Protein AF-A0A838K2A8-F1 (afdb_monomer)

Structure (mmCIF, N/CA/C/O backbone):
data_AF-A0A838K2A8-F1
#
_entry.id   AF-A0A838K2A8-F1
#
loop_
_atom_site.group_PDB
_atom_site.id
_atom_site.type_symbol
_atom_site.label_atom_id
_atom_site.label_alt_id
_atom_site.label_comp_id
_atom_site.label_asym_id
_atom_site.label_entity_id
_atom_site.label_seq_id
_atom_site.pdbx_PDB_ins_code
_atom_site.Cartn_x
_atom_site.Cartn_y
_atom_site.Cartn_z
_atom_site.occupancy
_atom_site.B_iso_or_equiv
_atom_site.auth_seq_id
_atom_site.auth_comp_id
_atom_site.auth_asym_id
_atom_site.auth_atom_id
_atom_site.pdbx_PDB_model_num
ATOM 1 N N . CYS A 1 1 ? 6.464 -4.946 -8.251 1.00 84.69 1 CYS A N 1
ATOM 2 C CA . CYS A 1 1 ? 5.832 -3.639 -7.970 1.00 84.69 1 CYS A CA 1
ATOM 3 C C . CYS A 1 1 ? 6.821 -2.673 -7.323 1.00 84.69 1 CYS A C 1
ATOM 5 O O . CYS A 1 1 ? 7.074 -1.663 -7.953 1.00 84.69 1 CYS A O 1
ATOM 7 N N . VAL A 1 2 ? 7.420 -2.975 -6.160 1.00 92.50 2 VAL A N 1
ATOM 8 C CA . VAL A 1 2 ? 8.384 -2.065 -5.491 1.00 92.50 2 VAL A CA 1
ATOM 9 C C . VAL A 1 2 ? 9.558 -1.693 -6.405 1.00 92.50 2 VAL A C 1
ATOM 11 O O . VAL A 1 2 ? 9.790 -0.522 -6.659 1.00 92.50 2 VAL A O 1
ATOM 14 N N . ALA A 1 3 ? 10.211 -2.692 -7.009 1.00 92.88 3 ALA A N 1
ATOM 15 C CA . ALA A 1 3 ? 11.328 -2.477 -7.936 1.00 92.88 3 ALA A CA 1
ATOM 16 C C . ALA A 1 3 ? 10.963 -1.720 -9.231 1.00 92.88 3 ALA A C 1
ATOM 18 O O . ALA A 1 3 ? 11.855 -1.284 -9.944 1.00 92.88 3 ALA A O 1
ATOM 19 N N . ALA A 1 4 ? 9.671 -1.589 -9.552 1.00 93.50 4 ALA A N 1
ATOM 20 C CA . ALA A 1 4 ? 9.212 -0.837 -10.720 1.00 93.50 4 ALA A CA 1
ATOM 21 C C . ALA A 1 4 ? 8.922 0.635 -10.388 1.00 93.50 4 ALA A C 1
ATOM 23 O O . ALA A 1 4 ? 8.725 1.439 -11.289 1.00 93.50 4 ALA A O 1
ATOM 24 N N . CYS A 1 5 ? 8.838 1.002 -9.106 1.00 94.69 5 CYS A N 1
ATOM 25 C CA . CYS A 1 5 ? 8.509 2.365 -8.724 1.00 94.69 5 CYS A CA 1
ATOM 26 C C . CYS A 1 5 ? 9.756 3.264 -8.829 1.00 94.69 5 CYS A C 1
ATOM 28 O O . CYS A 1 5 ? 10.760 2.935 -8.195 1.00 94.69 5 CYS A O 1
ATOM 30 N N . PRO A 1 6 ? 9.712 4.407 -9.548 1.00 93.62 6 PRO A N 1
ATOM 31 C CA . PRO A 1 6 ? 10.878 5.282 -9.724 1.00 93.62 6 PRO A CA 1
ATOM 32 C C . PRO A 1 6 ? 11.478 5.804 -8.414 1.00 93.62 6 PRO A C 1
ATOM 34 O O . PRO A 1 6 ? 12.682 6.020 -8.325 1.00 93.62 6 PRO A O 1
ATOM 37 N N . ASN A 1 7 ? 10.642 5.989 -7.392 1.00 93.94 7 ASN A N 1
ATOM 38 C CA . ASN A 1 7 ? 11.049 6.434 -6.062 1.00 93.94 7 ASN A CA 1
ATOM 39 C C . ASN A 1 7 ? 11.109 5.285 -5.032 1.00 93.94 7 ASN A C 1
ATOM 41 O O . ASN A 1 7 ? 11.234 5.546 -3.842 1.00 93.94 7 ASN A O 1
ATOM 45 N N . GLY A 1 8 ? 10.992 4.025 -5.472 1.00 94.06 8 GLY A N 1
ATOM 46 C CA . GLY A 1 8 ? 11.081 2.846 -4.605 1.00 94.06 8 GLY A CA 1
ATOM 47 C C . GLY A 1 8 ? 9.880 2.598 -3.683 1.00 94.06 8 GLY A C 1
ATOM 48 O O . GLY A 1 8 ? 9.948 1.695 -2.850 1.00 94.06 8 GLY A O 1
ATOM 49 N N . ALA A 1 9 ? 8.775 3.335 -3.835 1.00 96.31 9 ALA A N 1
ATOM 50 C CA . ALA A 1 9 ? 7.626 3.221 -2.942 1.00 96.31 9 ALA A CA 1
ATOM 51 C C . ALA A 1 9 ? 6.944 1.839 -3.004 1.00 96.31 9 ALA A C 1
ATOM 53 O O . ALA A 1 9 ? 6.726 1.253 -4.073 1.00 96.31 9 ALA A O 1
ATOM 54 N N . ALA A 1 10 ? 6.526 1.332 -1.841 1.00 96.81 10 ALA A N 1
ATOM 55 C CA . ALA A 1 10 ? 5.908 0.010 -1.703 1.00 96.81 10 ALA A CA 1
ATOM 56 C C . ALA A 1 10 ? 4.372 0.032 -1.559 1.00 96.81 10 ALA A C 1
ATOM 58 O O . ALA A 1 10 ? 3.755 -1.010 -1.323 1.00 96.81 10 ALA A O 1
ATOM 59 N N . ASN A 1 11 ? 3.723 1.181 -1.777 1.00 97.00 11 ASN A N 1
ATOM 60 C CA . ASN A 1 11 ? 2.293 1.379 -1.503 1.00 97.00 11 ASN A CA 1
ATOM 61 C C . ASN A 1 11 ? 1.371 0.404 -2.241 1.00 97.00 11 ASN A C 1
ATOM 63 O O . ASN A 1 11 ? 0.376 -0.028 -1.664 1.00 97.00 11 ASN A O 1
ATOM 67 N N . LEU A 1 12 ? 1.682 0.016 -3.485 1.00 96.69 12 LEU A N 1
ATOM 68 C CA . LEU A 1 12 ? 0.848 -0.958 -4.201 1.00 96.69 12 LEU A CA 1
ATOM 69 C C . LEU A 1 12 ? 0.920 -2.347 -3.557 1.00 96.69 12 LEU A C 1
ATOM 71 O O . LEU A 1 12 ? -0.101 -3.015 -3.417 1.00 96.69 12 LEU A O 1
ATOM 75 N N . PHE A 1 13 ? 2.112 -2.781 -3.137 1.00 95.88 13 PHE A N 1
ATOM 76 C CA . PHE A 1 13 ? 2.292 -4.065 -2.457 1.00 95.88 13 PHE A CA 1
ATOM 77 C C . PHE A 1 13 ? 1.561 -4.080 -1.113 1.00 95.88 13 PHE A C 1
ATOM 79 O O . PHE A 1 13 ? 0.739 -4.962 -0.853 1.00 95.88 13 PHE A O 1
ATOM 86 N N . THR A 1 14 ? 1.830 -3.070 -0.288 1.00 97.00 14 THR A N 1
ATOM 87 C CA . THR A 1 14 ? 1.246 -2.927 1.046 1.00 97.00 14 THR A CA 1
ATOM 88 C C . THR A 1 14 ? -0.269 -2.791 0.957 1.00 97.00 14 THR A C 1
ATOM 90 O O . THR A 1 14 ? -0.997 -3.528 1.623 1.00 97.00 14 THR A O 1
ATOM 93 N N . GLY A 1 15 ? -0.763 -1.935 0.061 1.00 97.19 15 GLY A N 1
ATOM 94 C CA . GLY A 1 15 ? -2.190 -1.728 -0.147 1.00 97.19 15 GLY A CA 1
ATOM 95 C C . GLY A 1 15 ? -2.909 -2.967 -0.670 1.00 97.19 15 GLY A C 1
ATOM 96 O O . GLY A 1 15 ? -4.007 -3.272 -0.204 1.00 97.19 15 GLY A O 1
ATOM 97 N N . ALA A 1 16 ? -2.286 -3.740 -1.563 1.00 97.06 16 ALA A N 1
ATOM 98 C CA . ALA A 1 16 ? -2.842 -5.010 -2.021 1.00 97.06 16 ALA A CA 1
ATOM 99 C C . ALA A 1 16 ? -2.945 -6.033 -0.883 1.00 97.06 16 ALA A C 1
ATOM 101 O O . ALA A 1 16 ? -3.958 -6.723 -0.758 1.00 97.06 16 ALA A O 1
ATOM 102 N N . LYS A 1 17 ? -1.928 -6.112 -0.016 1.00 96.25 17 LYS A N 1
ATOM 103 C CA . LYS A 1 17 ? -1.914 -7.057 1.106 1.00 96.25 17 LYS A CA 1
ATOM 104 C C . LYS A 1 17 ? -2.914 -6.673 2.198 1.00 96.25 17 LYS A C 1
ATOM 106 O O . LYS A 1 17 ? -3.665 -7.530 2.663 1.00 96.25 17 LYS A O 1
ATOM 111 N N . ILE A 1 18 ? -2.988 -5.385 2.533 1.00 97.31 18 ILE A N 1
ATOM 112 C CA . ILE A 1 18 ? -4.020 -4.821 3.409 1.00 97.31 18 ILE A CA 1
ATOM 113 C C . ILE A 1 18 ? -5.401 -5.090 2.813 1.00 97.31 18 ILE A C 1
ATOM 115 O O . ILE A 1 18 ? -6.277 -5.589 3.508 1.00 97.31 18 ILE A O 1
ATOM 119 N N . GLY A 1 19 ? -5.599 -4.828 1.519 1.00 96.19 19 GLY A N 1
ATOM 120 C CA . GLY A 1 19 ? -6.858 -5.082 0.824 1.00 96.19 19 GLY A 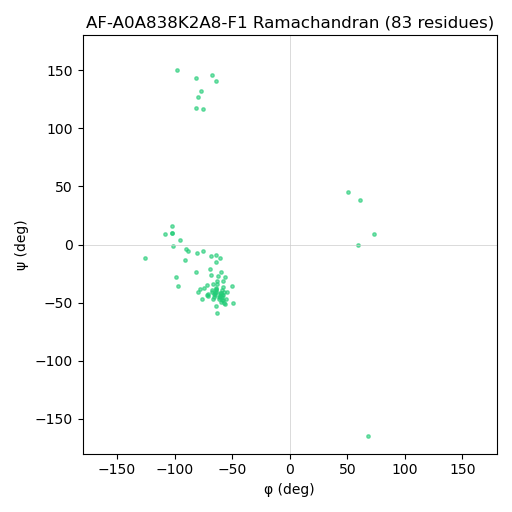CA 1
ATOM 121 C C . GLY A 1 19 ? -7.286 -6.546 0.890 1.00 96.19 19 GLY A C 1
ATOM 122 O O . GLY A 1 19 ? -8.425 -6.821 1.255 1.00 96.19 19 GLY A O 1
ATOM 123 N N . HIS A 1 20 ? -6.367 -7.468 0.607 1.00 94.50 20 HIS A N 1
ATOM 124 C CA . HIS A 1 20 ? -6.594 -8.909 0.686 1.00 94.50 20 HIS A CA 1
ATOM 125 C C . HIS A 1 20 ? -7.085 -9.348 2.073 1.00 94.50 20 HIS A C 1
ATOM 127 O O . HIS A 1 20 ? -8.079 -10.062 2.171 1.00 94.50 20 HIS A O 1
ATOM 133 N N . LEU A 1 21 ? -6.438 -8.880 3.144 1.00 95.81 21 LEU A N 1
ATOM 134 C CA . LEU A 1 21 ? -6.793 -9.257 4.514 1.00 95.81 21 LEU A CA 1
ATOM 135 C C . LEU A 1 21 ? -8.042 -8.512 5.019 1.00 95.81 21 LEU A C 1
ATOM 137 O O . LEU A 1 21 ? -8.896 -9.100 5.674 1.00 95.81 21 LEU A O 1
ATOM 141 N N . ASN A 1 22 ? -8.197 -7.232 4.674 1.00 95.69 22 ASN A N 1
ATOM 142 C CA . ASN A 1 22 ? -9.296 -6.371 5.129 1.00 95.69 22 ASN A CA 1
ATOM 143 C C . ASN A 1 22 ? -10.600 -6.567 4.339 1.00 95.69 22 ASN A C 1
ATOM 145 O O . ASN A 1 22 ? -11.605 -5.939 4.672 1.00 95.69 22 ASN A O 1
ATOM 149 N N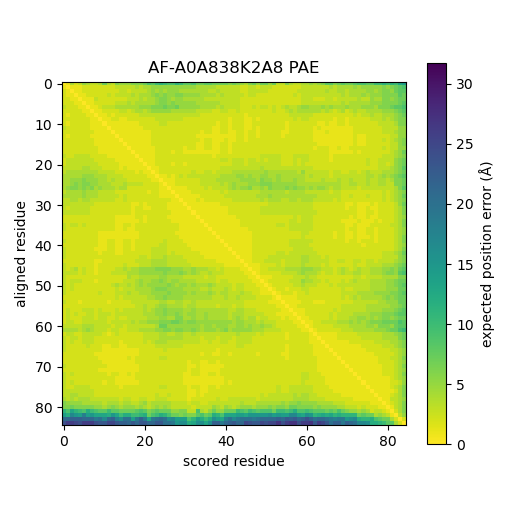 . LEU A 1 23 ? -10.610 -7.343 3.252 1.00 92.94 23 LEU A N 1
ATOM 150 C CA . LEU A 1 23 ? -11.846 -7.717 2.548 1.00 92.94 23 LEU A CA 1
ATOM 151 C C . LEU A 1 23 ? -12.570 -8.882 3.218 1.00 92.94 23 LEU A C 1
ATOM 153 O O . LEU A 1 23 ? -13.780 -9.019 3.056 1.00 92.94 23 LEU A O 1
ATOM 157 N N . LEU A 1 24 ? -11.844 -9.698 3.976 1.00 93.88 24 LEU A N 1
ATOM 158 C CA . LEU A 1 24 ? -12.399 -10.871 4.628 1.00 93.88 24 LEU A CA 1
ATOM 159 C C . LEU A 1 24 ? -13.120 -10.480 5.932 1.00 93.88 24 LEU A C 1
ATOM 161 O O . LEU A 1 24 ? -12.641 -9.593 6.653 1.00 93.88 24 LEU A O 1
ATOM 165 N N . PRO A 1 25 ? -14.242 -11.141 6.281 1.00 94.94 25 PRO A N 1
ATOM 166 C CA . PRO A 1 25 ? -14.902 -10.957 7.574 1.00 94.94 25 PRO A CA 1
ATOM 167 C C . PRO A 1 25 ? -13.955 -11.195 8.757 1.00 94.94 25 PRO A C 1
ATOM 169 O O . PRO A 1 25 ? -13.925 -10.408 9.700 1.00 94.94 25 PRO A O 1
ATOM 172 N N . GLN A 1 26 ? -13.108 -12.223 8.654 1.00 93.31 26 GLN A N 1
ATOM 173 C CA . GLN A 1 26 ? -12.111 -12.602 9.659 1.00 93.31 26 GLN A CA 1
ATOM 174 C C . GLN A 1 26 ? -11.068 -11.500 9.887 1.00 93.31 26 GLN A C 1
ATOM 176 O O . GLN A 1 26 ? -10.506 -11.391 10.969 1.00 93.31 26 GLN A O 1
ATOM 181 N N . GLY A 1 27 ? -10.815 -10.665 8.876 1.00 93.31 27 GLY A N 1
ATOM 182 C CA . GLY A 1 27 ? -9.844 -9.583 8.949 1.00 93.31 27 GLY A CA 1
ATOM 183 C C . GLY A 1 27 ? -10.403 -8.251 9.443 1.00 93.31 27 GLY A C 1
ATOM 184 O O . GLY A 1 27 ? -9.608 -7.322 9.587 1.00 93.31 27 GLY A O 1
ATOM 185 N N . GLN A 1 28 ? -11.718 -8.132 9.689 1.00 94.56 28 GLN A N 1
ATOM 186 C CA . GLN A 1 28 ? -12.324 -6.888 10.184 1.00 94.56 28 GLN A CA 1
ATOM 187 C C . GLN A 1 28 ? -11.865 -6.477 11.593 1.00 94.56 28 GLN A C 1
ATOM 189 O O . GLN A 1 28 ? -11.618 -5.282 11.761 1.00 94.56 28 GLN A O 1
ATOM 194 N N . PRO A 1 29 ? -11.717 -7.387 12.583 1.00 94.38 29 PRO A N 1
ATOM 195 C CA . PRO A 1 29 ? -11.316 -7.003 13.940 1.00 94.38 29 PRO A CA 1
ATOM 196 C C . PRO A 1 29 ? -9.982 -6.251 13.983 1.00 94.38 29 PRO A C 1
ATOM 198 O O . PRO A 1 29 ? -9.858 -5.236 14.654 1.00 94.38 29 PRO A O 1
ATOM 201 N N . GLU A 1 30 ? -9.008 -6.685 13.186 1.00 94.94 30 GLU A N 1
ATOM 202 C CA . GLU A 1 30 ? -7.667 -6.090 13.139 1.00 94.94 30 GLU A CA 1
ATOM 203 C C . GLU A 1 30 ? -7.501 -5.050 12.023 1.00 94.94 30 GLU A C 1
ATOM 205 O O . GLU A 1 30 ? -6.401 -4.554 11.795 1.00 94.94 30 GLU A O 1
ATOM 210 N N . ARG A 1 31 ? -8.561 -4.730 11.273 1.00 96.25 31 ARG A N 1
ATOM 211 C CA . ARG A 1 31 ? -8.485 -3.949 10.027 1.00 96.25 31 ARG A CA 1
ATOM 212 C C . ARG A 1 31 ? -7.678 -2.659 10.164 1.00 96.25 31 ARG A C 1
ATOM 214 O O . ARG A 1 31 ? -6.821 -2.372 9.327 1.00 96.25 31 ARG A O 1
ATOM 221 N N . TYR A 1 32 ? -7.993 -1.875 11.192 1.00 96.44 32 TYR A N 1
ATOM 222 C CA . TYR A 1 32 ? -7.412 -0.552 11.406 1.00 96.44 32 TYR A CA 1
ATOM 223 C C . TYR A 1 32 ? -6.021 -0.635 12.032 1.00 96.44 32 TYR A C 1
ATOM 225 O O . TYR A 1 32 ? -5.120 0.064 11.573 1.00 96.44 32 TYR A O 1
ATOM 233 N N . GLN A 1 33 ? -5.819 -1.536 12.997 1.00 96.38 33 GLN A N 1
ATOM 234 C CA . GLN A 1 33 ? -4.501 -1.785 13.581 1.00 96.38 33 GLN A CA 1
ATOM 235 C C . GLN A 1 33 ? -3.507 -2.290 12.531 1.00 96.38 33 GLN A C 1
ATOM 237 O O . GLN A 1 33 ? -2.399 -1.776 12.420 1.00 96.38 33 GLN A O 1
ATOM 242 N N . ARG A 1 34 ? -3.931 -3.237 11.689 1.00 96.75 34 ARG A N 1
ATOM 243 C CA . ARG A 1 34 ? -3.149 -3.752 10.562 1.00 96.75 34 ARG A CA 1
ATOM 244 C C . ARG A 1 34 ? -2.799 -2.653 9.572 1.00 96.75 34 ARG A C 1
ATOM 246 O O . ARG A 1 34 ? -1.642 -2.544 9.188 1.00 96.75 34 ARG A O 1
ATOM 253 N N . ALA A 1 35 ? -3.783 -1.852 9.156 1.00 97.19 35 ALA A N 1
ATOM 254 C CA . ALA A 1 35 ? -3.545 -0.765 8.211 1.00 97.19 35 ALA A CA 1
ATOM 255 C C . ALA A 1 35 ? -2.530 0.244 8.762 1.00 97.19 35 ALA A C 1
ATOM 257 O O . ALA A 1 35 ? -1.642 0.655 8.029 1.00 97.19 35 ALA A O 1
ATOM 258 N N . GLN A 1 36 ? -2.629 0.594 10.047 1.00 96.94 36 GLN A N 1
ATOM 259 C CA . GLN A 1 36 ? -1.662 1.463 10.708 1.00 96.94 36 GLN A CA 1
ATOM 260 C C . GLN A 1 36 ? -0.264 0.840 10.742 1.00 96.94 36 GLN A C 1
ATOM 262 O O . GLN A 1 36 ? 0.651 1.393 10.145 1.00 96.94 36 GLN A O 1
ATOM 267 N N . ASN A 1 37 ? -0.124 -0.343 11.344 1.00 97.00 37 ASN A N 1
ATOM 268 C CA . ASN A 1 37 ? 1.171 -1.003 11.518 1.00 97.00 37 ASN A CA 1
ATOM 269 C C . ASN A 1 37 ? 1.883 -1.248 10.180 1.00 97.00 37 ASN A C 1
ATOM 271 O O . ASN A 1 37 ? 3.083 -1.030 10.058 1.00 97.00 37 ASN A O 1
ATOM 275 N N . MET A 1 38 ? 1.149 -1.705 9.163 1.00 97.81 38 MET A N 1
ATOM 276 C CA . MET A 1 38 ? 1.737 -1.998 7.857 1.00 97.81 38 MET A CA 1
ATOM 277 C C . MET A 1 38 ? 2.134 -0.732 7.090 1.00 97.81 38 MET A C 1
ATOM 279 O O . MET A 1 38 ? 3.127 -0.770 6.369 1.00 97.81 38 MET A O 1
ATOM 283 N N . VAL A 1 39 ? 1.380 0.367 7.216 1.00 97.56 39 VAL A N 1
ATOM 284 C CA . VAL A 1 39 ? 1.737 1.647 6.580 1.00 97.56 39 VAL A CA 1
ATOM 285 C C . VAL A 1 39 ? 2.926 2.289 7.283 1.00 97.56 39 VAL A C 1
ATOM 287 O O . VAL A 1 39 ? 3.837 2.736 6.597 1.00 97.56 39 VAL A O 1
ATOM 290 N N . ASP A 1 40 ? 2.952 2.280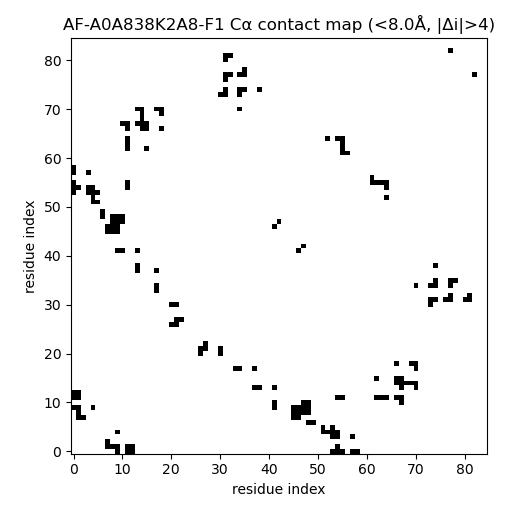 8.616 1.00 96.44 40 ASP A N 1
ATOM 291 C CA . ASP A 1 40 ? 4.044 2.869 9.396 1.00 96.44 40 ASP A CA 1
ATOM 292 C C . ASP A 1 40 ? 5.386 2.179 9.058 1.00 96.44 40 ASP A C 1
ATOM 294 O O . ASP A 1 40 ? 6.364 2.854 8.745 1.00 96.44 40 ASP A O 1
ATOM 298 N N . VAL A 1 41 ? 5.408 0.839 8.982 1.00 97.38 41 VAL A N 1
ATOM 299 C CA . VAL A 1 41 ? 6.593 0.078 8.534 1.00 97.38 41 VAL A CA 1
ATOM 300 C C . VAL A 1 41 ? 6.913 0.347 7.061 1.00 97.38 41 VAL A C 1
ATOM 302 O O . VAL A 1 41 ? 8.070 0.509 6.689 1.00 9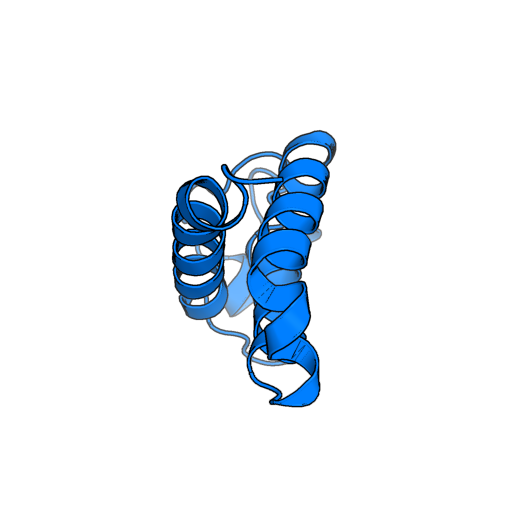7.38 41 VAL A O 1
ATOM 305 N N . MET A 1 42 ? 5.913 0.391 6.180 1.00 97.12 42 MET A N 1
ATOM 306 C CA . MET A 1 42 ? 6.154 0.664 4.761 1.00 97.12 42 MET A CA 1
ATOM 307 C C . MET A 1 42 ? 6.831 2.024 4.547 1.00 97.12 42 MET A C 1
ATOM 309 O O . MET A 1 42 ? 7.779 2.099 3.770 1.00 97.12 42 MET A O 1
ATOM 313 N N . GLU A 1 43 ? 6.359 3.073 5.218 1.00 96.31 43 GLU A N 1
ATOM 314 C CA . GLU A 1 43 ? 6.945 4.413 5.125 1.00 96.31 43 GLU A CA 1
ATOM 315 C C . GLU A 1 43 ? 8.382 4.440 5.665 1.00 96.31 43 GLU A C 1
ATOM 317 O O . GLU A 1 43 ? 9.239 5.054 5.035 1.00 96.31 43 GLU A O 1
ATOM 322 N N . GLU A 1 44 ? 8.678 3.723 6.757 1.00 97.25 44 GLU A N 1
ATOM 323 C CA . GLU A 1 44 ? 10.031 3.638 7.331 1.00 97.25 44 GLU A CA 1
ATOM 324 C C . GLU A 1 44 ? 11.065 3.083 6.337 1.00 97.25 44 GLU A C 1
ATOM 326 O O . GLU A 1 44 ? 12.167 3.620 6.229 1.00 97.25 44 GLU A O 1
ATOM 331 N N . TYR A 1 45 ? 10.715 2.031 5.590 1.00 96.19 45 TYR A N 1
ATOM 332 C CA . TYR A 1 45 ? 11.669 1.333 4.716 1.00 96.19 45 TYR A CA 1
ATOM 333 C C . TYR A 1 45 ? 11.605 1.740 3.238 1.00 96.19 45 TYR A C 1
ATOM 335 O O . TYR A 1 45 ? 12.605 1.607 2.533 1.00 96.19 45 TYR A O 1
ATOM 343 N N . PHE A 1 46 ? 10.449 2.192 2.743 1.00 96.00 46 PHE A N 1
ATOM 344 C CA . PHE A 1 46 ? 10.210 2.409 1.307 1.00 96.00 46 PHE A CA 1
ATOM 345 C C . PHE A 1 46 ? 9.729 3.823 0.960 1.00 96.00 46 PHE A C 1
ATOM 347 O O . PHE A 1 46 ? 9.711 4.178 -0.218 1.00 96.00 46 PHE A O 1
ATOM 354 N N . GLY A 1 47 ? 9.346 4.630 1.953 1.00 93.50 47 GLY A N 1
ATOM 355 C CA . GLY A 1 47 ? 8.833 5.982 1.746 1.00 93.50 47 GLY A CA 1
ATOM 356 C C . GLY A 1 47 ? 7.467 6.047 1.053 1.00 93.50 47 GLY 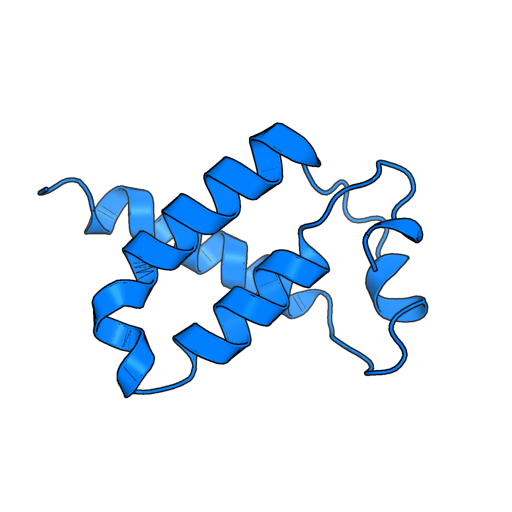A C 1
ATOM 357 O O . GLY A 1 47 ? 6.734 5.058 0.947 1.00 93.50 47 GLY A O 1
ATOM 358 N N . SER A 1 48 ? 7.135 7.248 0.572 1.00 93.12 48 SER A N 1
ATOM 359 C CA . SER A 1 48 ? 5.791 7.601 0.107 1.00 93.12 48 SER A CA 1
ATOM 360 C C . SER A 1 48 ? 5.610 7.510 -1.413 1.00 93.12 48 SER A C 1
ATOM 362 O O . SER A 1 48 ? 6.523 7.723 -2.211 1.00 93.12 48 SER A O 1
ATOM 364 N N . CYS A 1 49 ? 4.384 7.209 -1.846 1.00 95.62 49 CYS A N 1
ATOM 365 C CA . CYS A 1 49 ? 4.019 7.130 -3.262 1.00 95.62 49 CYS A CA 1
ATOM 366 C C . CYS A 1 49 ? 3.833 8.520 -3.896 1.00 95.62 49 CYS A C 1
ATOM 368 O O . CYS A 1 49 ? 3.071 9.339 -3.384 1.00 95.62 49 CYS A O 1
ATOM 370 N N . SER A 1 50 ? 4.431 8.741 -5.072 1.00 94.94 50 SER A N 1
ATOM 371 C CA . SER A 1 50 ? 4.262 9.960 -5.888 1.00 94.94 50 SER A CA 1
ATOM 372 C C . SER A 1 50 ? 3.314 9.790 -7.091 1.00 94.94 50 SER A C 1
ATOM 374 O O . SER A 1 50 ? 3.300 10.625 -7.989 1.00 94.94 50 SER A O 1
ATOM 376 N N . ASN A 1 51 ? 2.503 8.724 -7.119 1.00 93.62 51 ASN A N 1
ATOM 377 C CA . ASN A 1 51 ? 1.508 8.427 -8.166 1.00 93.62 51 ASN A CA 1
ATOM 378 C C . ASN A 1 51 ? 2.066 8.237 -9.593 1.00 93.62 51 ASN A C 1
ATOM 380 O O . ASN A 1 51 ? 1.415 8.595 -10.569 1.00 93.62 51 ASN A O 1
ATOM 384 N N . HIS A 1 52 ? 3.233 7.602 -9.735 1.00 93.81 52 HIS A N 1
ATOM 385 C CA . HIS A 1 52 ? 3.798 7.266 -11.053 1.00 93.81 52 HIS A CA 1
ATOM 386 C C . HIS A 1 52 ? 3.028 6.177 -11.826 1.00 93.81 52 HIS A C 1
ATOM 388 O O . HIS A 1 52 ? 3.194 6.068 -13.032 1.00 93.81 52 HIS A O 1
ATOM 394 N N . ALA A 1 53 ? 2.233 5.342 -11.146 1.00 93.69 53 ALA A N 1
ATOM 395 C CA . ALA A 1 53 ? 1.460 4.221 -11.715 1.00 93.69 53 ALA A CA 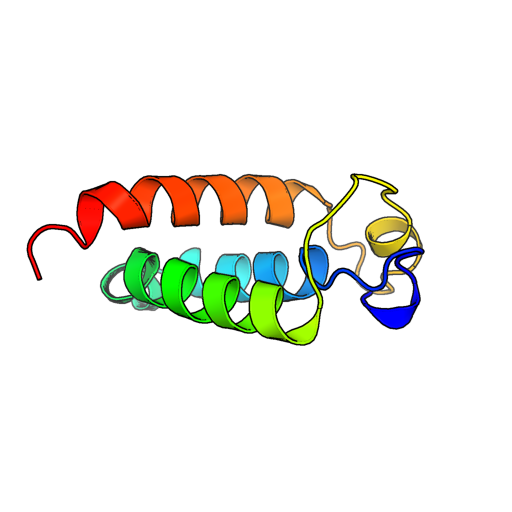1
ATOM 396 C C . ALA A 1 53 ? 2.255 3.105 -12.450 1.00 93.69 53 ALA A C 1
ATOM 398 O O . ALA A 1 53 ? 1.679 2.085 -12.817 1.00 93.69 53 ALA A O 1
ATOM 399 N N . GLU A 1 54 ? 3.583 3.205 -12.549 1.00 94.12 54 GLU A N 1
ATOM 400 C CA . GLU A 1 54 ? 4.497 2.156 -13.056 1.00 94.12 54 GLU A CA 1
ATOM 401 C C . GLU A 1 54 ? 4.276 0.780 -12.398 1.00 94.12 54 GLU A C 1
ATOM 403 O O . GLU A 1 54 ? 4.376 -0.280 -13.019 1.00 94.12 54 GLU A O 1
ATOM 408 N N . CYS A 1 55 ? 3.945 0.780 -11.104 1.00 94.94 55 CYS A N 1
ATOM 409 C CA . CYS A 1 55 ? 3.791 -0.435 -10.316 1.00 94.94 55 CYS A CA 1
ATOM 410 C C . CYS A 1 55 ? 2.575 -1.289 -10.715 1.00 94.94 55 CYS A C 1
ATOM 412 O O . CYS A 1 55 ? 2.629 -2.504 -10.504 1.00 94.94 55 CYS A O 1
ATOM 414 N N . GLU A 1 56 ? 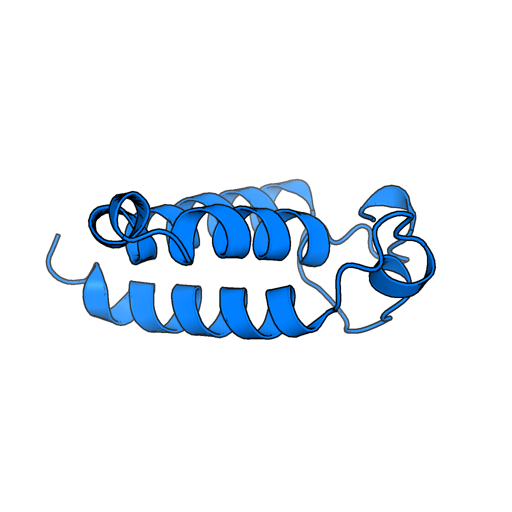1.526 -0.684 -11.282 1.00 95.62 56 GLU A N 1
ATOM 415 C CA . GLU A 1 56 ? 0.345 -1.373 -11.820 1.00 95.62 56 GLU A CA 1
ATOM 416 C C . GLU A 1 56 ? 0.660 -2.015 -13.171 1.00 95.62 56 GLU A C 1
ATOM 418 O O . GLU A 1 56 ? 0.411 -3.206 -13.348 1.00 95.62 56 GLU A O 1
ATOM 423 N N . ILE A 1 57 ? 1.311 -1.265 -14.067 1.00 93.88 57 ILE A N 1
ATOM 424 C CA . ILE A 1 57 ? 1.716 -1.733 -15.402 1.00 93.88 57 ILE A CA 1
ATOM 425 C C . ILE A 1 57 ? 2.677 -2.924 -15.292 1.00 93.88 57 ILE A C 1
ATOM 427 O O . ILE A 1 57 ? 2.530 -3.925 -15.989 1.00 93.88 57 ILE A O 1
ATOM 431 N N . ALA A 1 58 ? 3.641 -2.854 -14.372 1.00 95.19 58 ALA A N 1
ATOM 432 C CA . ALA A 1 58 ? 4.616 -3.919 -14.157 1.00 95.19 58 ALA A CA 1
ATOM 433 C C . ALA A 1 58 ? 4.053 -5.141 -13.401 1.00 95.19 58 ALA A C 1
ATOM 435 O O . ALA A 1 58 ? 4.776 -6.116 -13.175 1.00 95.19 58 ALA A O 1
ATOM 436 N N . CYS A 1 59 ? 2.807 -5.101 -12.913 1.00 94.50 59 CYS A N 1
ATOM 437 C CA . CYS A 1 59 ? 2.264 -6.168 -12.082 1.00 94.50 59 CYS A CA 1
ATOM 438 C C . CYS A 1 59 ? 1.763 -7.348 -12.938 1.00 94.50 59 CYS A C 1
ATOM 440 O O . CYS A 1 59 ? 0.743 -7.217 -13.608 1.00 94.50 59 CYS A O 1
ATOM 442 N N . PRO A 1 60 ? 2.333 -8.565 -12.817 1.00 93.88 60 PRO A N 1
ATOM 443 C CA . PRO A 1 60 ? 1.873 -9.728 -13.590 1.00 93.88 60 PRO A CA 1
ATOM 444 C C . PRO A 1 60 ? 0.470 -10.215 -13.187 1.00 93.88 60 PRO A C 1
ATOM 446 O O . PRO A 1 60 ? -0.087 -11.115 -13.812 1.00 93.88 60 PRO A O 1
ATOM 449 N N . LYS A 1 61 ? -0.078 -9.682 -12.089 1.00 91.94 61 LYS A N 1
ATOM 450 C CA . LYS A 1 61 ? -1.413 -9.998 -11.569 1.00 91.94 61 LYS A CA 1
ATOM 451 C C . LYS A 1 61 ? -2.407 -8.853 -11.755 1.00 91.94 61 LYS A C 1
ATOM 453 O O . LYS A 1 61 ? -3.500 -8.95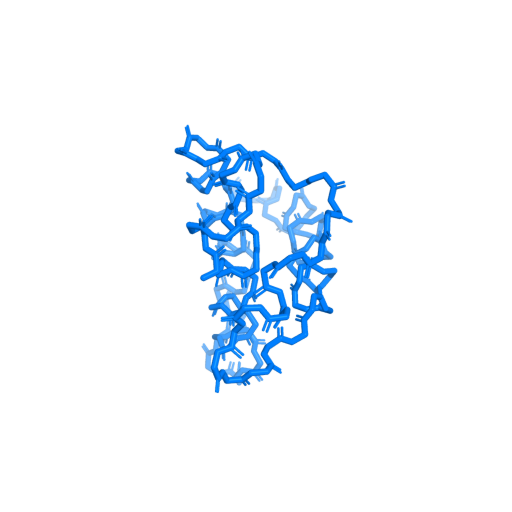1 -11.210 1.00 91.94 61 LYS A O 1
ATOM 458 N N . ASN A 1 62 ? -2.041 -7.809 -12.506 1.00 92.44 62 ASN A N 1
ATOM 459 C CA . ASN A 1 62 ? -2.907 -6.670 -12.824 1.00 92.44 62 ASN A CA 1
ATOM 460 C C . ASN A 1 62 ? -3.572 -6.067 -11.574 1.00 92.44 62 ASN A C 1
ATOM 462 O O . ASN A 1 62 ? -4.781 -5.846 -11.527 1.00 92.44 62 ASN A O 1
ATOM 466 N N . ILE A 1 63 ? -2.784 -5.875 -10.513 1.00 95.00 63 ILE A N 1
ATOM 467 C CA . ILE A 1 63 ? -3.271 -5.243 -9.287 1.00 95.00 63 ILE A CA 1
ATOM 468 C C . ILE A 1 63 ? -3.392 -3.742 -9.548 1.00 95.00 63 ILE A C 1
ATOM 470 O O . ILE A 1 63 ? -2.381 -3.075 -9.756 1.00 95.00 63 ILE A O 1
ATOM 474 N N . SER A 1 64 ? -4.621 -3.231 -9.474 1.00 95.69 64 SER A N 1
ATOM 475 C CA . SER A 1 64 ? -4.922 -1.807 -9.653 1.00 95.69 64 SER A CA 1
ATOM 476 C C . SER A 1 64 ? -4.356 -0.935 -8.525 1.00 95.69 64 SER A C 1
ATOM 478 O O . SER A 1 64 ? -4.367 -1.320 -7.346 1.00 95.69 64 SER A O 1
ATOM 480 N N . ILE A 1 65 ? -3.940 0.290 -8.862 1.00 95.75 65 ILE A N 1
ATOM 481 C CA . ILE A 1 65 ? -3.588 1.332 -7.883 1.00 95.75 65 ILE A CA 1
ATOM 482 C C . ILE A 1 65 ? -4.747 1.726 -6.952 1.00 95.75 65 ILE A C 1
ATOM 484 O O . ILE A 1 65 ? -4.507 2.341 -5.911 1.00 95.75 65 ILE A O 1
ATOM 488 N N . ASP A 1 66 ? -5.985 1.304 -7.220 1.00 96.00 66 ASP A N 1
ATOM 489 C CA . ASP A 1 66 ? -7.133 1.488 -6.320 1.00 96.00 66 ASP A CA 1
ATOM 490 C C . ASP A 1 66 ? -6.896 0.898 -4.925 1.00 96.00 66 ASP A C 1
ATOM 492 O O . ASP A 1 66 ? -7.428 1.393 -3.922 1.00 96.00 66 ASP A O 1
ATOM 496 N N . PHE A 1 67 ? -6.059 -0.137 -4.827 1.00 96.44 67 PHE A N 1
ATOM 497 C CA . PHE A 1 67 ? -5.646 -0.695 -3.543 1.00 96.44 67 PHE A CA 1
ATOM 498 C C . PHE A 1 67 ? -4.851 0.308 -2.695 1.00 96.44 67 PHE A C 1
ATOM 500 O O . PHE A 1 67 ? -4.997 0.301 -1.471 1.00 96.44 67 PHE A O 1
ATOM 507 N N . ILE A 1 68 ? -4.096 1.222 -3.315 1.00 96.75 68 ILE A N 1
ATOM 508 C CA . ILE A 1 68 ? -3.421 2.332 -2.624 1.00 96.75 68 ILE A CA 1
ATOM 509 C C . ILE A 1 68 ? -4.469 3.299 -2.066 1.00 96.75 68 ILE A C 1
ATOM 511 O O . ILE A 1 68 ? -4.436 3.653 -0.889 1.00 96.75 68 ILE A O 1
ATOM 515 N N . ALA A 1 69 ? -5.467 3.670 -2.873 1.00 96.69 69 ALA A N 1
ATOM 516 C CA . ALA A 1 69 ? -6.549 4.546 -2.424 1.00 96.69 69 ALA A CA 1
ATOM 517 C C . ALA A 1 69 ? -7.381 3.917 -1.291 1.00 96.69 69 ALA A C 1
ATOM 519 O O . ALA A 1 69 ? -7.883 4.618 -0.407 1.00 96.69 69 ALA A O 1
ATOM 520 N N . ARG A 1 70 ? -7.562 2.592 -1.303 1.00 96.50 70 ARG A N 1
ATOM 521 C CA . ARG A 1 70 ? -8.246 1.855 -0.232 1.00 96.50 70 ARG A CA 1
ATOM 522 C C . ARG A 1 70 ? -7.413 1.801 1.044 1.00 96.50 70 ARG A C 1
ATOM 524 O O . ARG A 1 70 ? -7.952 2.056 2.117 1.00 96.50 70 ARG A O 1
ATOM 531 N N . MET A 1 71 ? -6.117 1.530 0.919 1.00 97.44 71 MET A N 1
ATOM 532 C CA . MET A 1 71 ? -5.163 1.571 2.026 1.00 97.44 71 MET A CA 1
ATOM 533 C C . MET A 1 71 ? -5.151 2.941 2.701 1.00 97.44 71 MET A C 1
ATOM 535 O O . MET A 1 71 ? -5.331 3.014 3.912 1.00 97.44 71 MET A O 1
ATOM 539 N N . ASN A 1 72 ? -5.027 4.022 1.927 1.00 97.00 72 ASN A N 1
ATOM 540 C CA . ASN A 1 72 ? -5.010 5.385 2.459 1.00 97.00 72 ASN A CA 1
ATOM 541 C C . ASN A 1 72 ? -6.297 5.702 3.235 1.00 97.00 72 ASN A C 1
ATOM 543 O O . ASN A 1 72 ? -6.252 6.314 4.299 1.00 97.00 72 ASN A O 1
ATOM 547 N N . ARG A 1 73 ? -7.455 5.230 2.752 1.00 97.00 73 ARG A N 1
ATOM 548 C CA . ARG A 1 73 ? -8.735 5.359 3.466 1.00 97.00 73 ARG A CA 1
ATOM 549 C C . ARG A 1 73 ? -8.757 4.579 4.781 1.00 97.00 73 ARG A C 1
ATOM 551 O O . ARG A 1 73 ? -9.257 5.103 5.775 1.00 97.00 73 ARG A O 1
ATOM 558 N N . ASP A 1 74 ? -8.253 3.348 4.796 1.00 97.00 74 ASP A N 1
ATOM 559 C CA . ASP A 1 74 ? -8.190 2.531 6.012 1.00 97.00 74 ASP A CA 1
ATOM 560 C C . ASP A 1 74 ? -7.200 3.117 7.035 1.00 97.00 74 ASP A C 1
ATOM 562 O O . ASP A 1 74 ? -7.525 3.169 8.220 1.00 97.00 74 ASP A O 1
ATOM 566 N N . TYR A 1 75 ? -6.058 3.640 6.581 1.00 97.06 75 TYR A N 1
ATOM 567 C CA . TYR A 1 75 ? -5.063 4.326 7.411 1.00 97.06 75 TYR A CA 1
ATOM 568 C C . TYR A 1 75 ? -5.593 5.641 8.001 1.00 97.06 75 TYR A C 1
ATOM 570 O O . TYR A 1 75 ? -5.474 5.890 9.196 1.00 97.06 75 TYR A O 1
ATOM 578 N N . LEU A 1 76 ? -6.273 6.472 7.206 1.00 96.50 76 LEU A N 1
ATOM 579 C CA . LEU A 1 76 ? -6.913 7.683 7.731 1.00 96.50 76 LEU A CA 1
ATOM 580 C C . LEU A 1 76 ? -7.971 7.348 8.787 1.00 96.50 76 LEU A C 1
ATOM 582 O O . LEU A 1 76 ? -8.045 8.000 9.826 1.00 96.50 76 LEU A O 1
ATOM 586 N N . LYS A 1 77 ? -8.777 6.305 8.557 1.00 96.00 77 LYS A N 1
ATOM 587 C CA . LYS A 1 77 ? -9.765 5.840 9.539 1.00 96.00 77 LYS A CA 1
ATOM 588 C C . LYS A 1 77 ? -9.115 5.268 10.797 1.00 96.00 77 LYS A C 1
ATOM 590 O O . LYS A 1 77 ? -9.687 5.444 11.875 1.00 96.00 77 LYS A O 1
ATOM 595 N N . SER A 1 78 ? -7.957 4.613 10.691 1.00 96.19 78 SER A N 1
ATOM 596 C CA . SER A 1 78 ? -7.277 4.031 11.851 1.00 96.19 78 SER A CA 1
ATOM 597 C C . SER A 1 78 ? -6.839 5.096 12.852 1.00 96.19 78 SER A C 1
ATOM 599 O O . SER A 1 78 ? -7.048 4.906 14.046 1.00 96.19 78 SER A O 1
ATOM 601 N N . LYS A 1 79 ? -6.392 6.275 12.393 1.00 94.38 79 LYS A N 1
ATOM 602 C CA . LYS A 1 79 ? -6.031 7.400 13.279 1.00 94.38 79 LYS A CA 1
ATOM 603 C C . LYS A 1 79 ? -7.185 7.887 14.166 1.00 94.38 79 LYS A C 1
ATOM 605 O O . LYS A 1 79 ? -6.942 8.447 15.230 1.00 94.38 79 LYS A O 1
ATOM 610 N N . PHE A 1 80 ? -8.438 7.653 13.768 1.00 93.31 80 PHE A N 1
ATOM 611 C CA . PHE A 1 80 ? -9.613 7.953 14.596 1.00 93.31 80 PHE A CA 1
ATOM 612 C C . PHE A 1 80 ? -10.129 6.737 15.371 1.00 93.31 80 PHE A C 1
ATOM 614 O O . PHE A 1 80 ? -10.612 6.892 16.490 1.00 93.31 80 PHE A O 1
ATOM 621 N N . ARG A 1 81 ? -10.055 5.535 14.785 1.00 90.56 81 ARG A N 1
ATOM 622 C CA . ARG A 1 81 ? -10.557 4.293 15.395 1.00 90.56 81 ARG A CA 1
ATOM 623 C C . ARG A 1 81 ? -9.663 3.781 16.522 1.00 90.56 81 ARG A C 1
ATOM 625 O O . ARG A 1 81 ? -10.203 3.349 17.532 1.00 90.56 81 ARG A O 1
ATOM 632 N N . ASN A 1 82 ? -8.349 3.908 16.373 1.00 87.94 82 ASN A N 1
ATOM 633 C CA . ASN A 1 82 ? -7.359 3.412 17.330 1.00 87.94 82 ASN A CA 1
ATOM 634 C C . ASN A 1 82 ? -7.034 4.436 18.432 1.00 87.94 82 ASN A C 1
ATOM 636 O O . ASN A 1 82 ? -6.341 4.117 19.382 1.00 87.94 82 ASN A O 1
ATOM 640 N N . ARG A 1 83 ? -7.557 5.670 18.358 1.00 77.19 83 ARG A N 1
ATOM 641 C CA . ARG A 1 83 ? -7.284 6.755 19.329 1.00 77.19 83 ARG A CA 1
ATOM 642 C C . ARG A 1 83 ? -7.777 6.467 20.763 1.00 77.19 83 ARG A C 1
ATOM 644 O O . ARG A 1 83 ? -7.529 7.266 21.659 1.00 77.19 83 ARG A O 1
ATOM 651 N N . LYS A 1 84 ? -8.544 5.394 20.964 1.00 59.34 84 LYS A N 1
ATOM 652 C CA . LYS A 1 84 ? -9.084 4.991 22.272 1.00 59.34 84 LYS A CA 1
ATOM 653 C C . LYS A 1 84 ? -8.314 3.840 22.931 1.00 59.34 84 LYS A C 1
ATOM 655 O O . LYS A 1 84 ? -8.712 3.455 24.027 1.00 59.34 84 LYS A O 1
ATOM 660 N N . GLU A 1 85 ? -7.289 3.306 22.272 1.00 52.47 85 GLU A N 1
ATOM 661 C CA . GLU A 1 85 ? -6.329 2.374 22.879 1.00 52.47 85 GLU A CA 1
ATOM 662 C C . GLU A 1 85 ? -5.146 3.131 23.490 1.00 52.47 85 GLU A C 1
ATOM 664 O O . GLU A 1 85 ? -4.767 4.187 22.927 1.00 52.47 85 GLU A O 1
#

Secondary structure (DSSP, 8-state):
-GGGSTT---HHHHHHHHHHHHTSGGGSTTHHHHHHHHHHHHHHHH-------HHHHT-TT---THHHHHHHHHHHHHHHHSTT-

Mean predicted aligned error: 3.13 Å

pLDDT: mean 94.05, std 6.59, range [52.47, 97.81]

Solvent-accessible surface area (backbone atoms only — not comparable 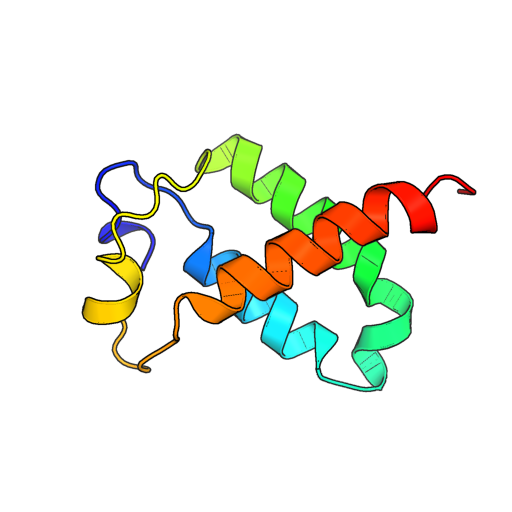to full-atom values): 4688 Å² total; per-residue (Å²): 70,39,91,52,27,95,78,42,21,37,48,58,60,53,12,44,53,46,47,63,44,50,71,38,81,87,27,52,88,50,36,36,62,49,33,39,57,54,48,57,54,40,42,75,78,27,41,75,76,85,79,80,62,42,32,31,77,65,29,96,78,64,54,60,62,63,29,33,62,50,37,53,52,40,33,60,48,16,70,66,68,53,67,82,111

Sequence (85 aa):
CVAACPNGAANLFTGAKIGHLNLLPQGQPERYQRAQNMVDVMEEYFGSCSNHAECEIACPKNISIDFIARMNRDYLKSKFRNRKE

Radius of gyration: 12.74 Å; Cα contacts (8 Å, |Δi|>4): 102; chains: 1; bounding box: 27×23×38 Å

Foldseek 3Di:
DQVQAPQSQCLLVLLVVLCVQCVDPNSVVCSLVSLQVSVVVRCVPRNDDPPPCRCQVPDPVNRDCVSSVVSVVSPVVSVVVVPVD

Nearest PDB structures (foldseek):
  4adn-assembly1_B  TM=4.723E-01  e=4.401E+00  Staphylococcus aureus